Protein AF-A0A7A6VQC2-F1 (afdb_monomer)

InterPro domains:
  IPR006487 Bacteriophage lambda, Tail tip protein L [PF05100] (1-73)
  IPR006487 Bacteriophage lambda, Tail tip protein L [TIGR01600] (1-73)

Mean predicted aligned error: 6.71 Å

Radius of gyration: 14.96 Å; Cα contacts (8 Å, |Δi|>4): 67; chains: 1; bounding box: 36×21×38 Å

Sequence (73 aa):
NEKGEPVTWQGRQYQPYPIQGSGFELNGKGTSTRPTLTVSNLYGMVTGMAEDLQSLVGGTVVRRKVYARFLDA

Structure (mmCIF, N/CA/C/O backbone):
data_AF-A0A7A6VQC2-F1
#
_entry.id   AF-A0A7A6VQC2-F1
#
loop_
_atom_site.group_PDB
_atom_site.id
_atom_site.type_symbol
_atom_site.label_atom_id
_atom_site.label_alt_id
_atom_site.label_comp_id
_atom_site.label_asym_id
_atom_site.label_entity_id
_atom_site.label_seq_id
_atom_site.pdbx_PDB_ins_code
_atom_site.Cartn_x
_atom_site.Cartn_y
_atom_site.Cartn_z
_atom_site.occupancy
_atom_site.B_iso_or_equiv
_atom_site.auth_seq_id
_atom_site.auth_comp_id
_atom_site.auth_asym_id
_atom_site.auth_atom_id
_atom_site.pdbx_PDB_model_num
ATOM 1 N N . ASN A 1 1 ? 3.117 2.847 -10.552 1.00 72.12 1 ASN A N 1
ATOM 2 C CA . ASN A 1 1 ? 4.420 3.430 -10.965 1.00 72.12 1 ASN A CA 1
ATOM 3 C C . ASN A 1 1 ? 4.226 4.942 -11.142 1.00 72.12 1 ASN A C 1
ATOM 5 O O . ASN A 1 1 ? 3.101 5.399 -10.982 1.00 72.12 1 ASN A O 1
ATOM 9 N N . GLU A 1 2 ? 5.265 5.725 -11.442 1.00 74.12 2 GLU A N 1
ATOM 10 C CA . GLU A 1 2 ? 5.130 7.185 -11.674 1.00 74.12 2 GLU A CA 1
ATOM 11 C C . GLU A 1 2 ? 4.273 7.530 -12.906 1.00 74.12 2 GLU A C 1
ATOM 13 O O . GLU A 1 2 ? 3.848 8.666 -13.068 1.00 74.12 2 GLU A O 1
ATOM 18 N N . LYS A 1 3 ? 3.992 6.536 -13.755 1.00 78.69 3 LYS A N 1
ATOM 19 C CA . LYS A 1 3 ? 3.210 6.665 -14.988 1.00 78.69 3 LYS A CA 1
ATOM 20 C C . LYS A 1 3 ? 1.715 6.392 -14.805 1.00 78.69 3 LYS A C 1
ATOM 22 O O . LYS A 1 3 ? 0.951 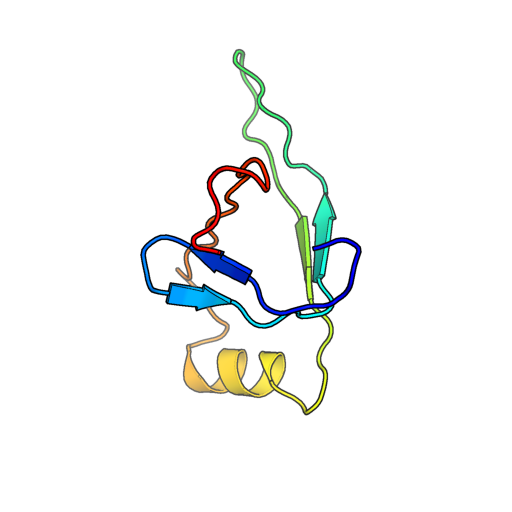6.578 -15.741 1.00 78.69 3 LYS A O 1
ATOM 27 N N . GLY A 1 4 ? 1.294 5.933 -13.623 1.00 80.44 4 GLY A N 1
ATOM 28 C CA . GLY A 1 4 ? -0.092 5.528 -13.387 1.00 80.44 4 GLY A CA 1
ATOM 29 C C . GLY A 1 4 ? -0.534 4.321 -14.222 1.00 80.44 4 GLY A C 1
ATOM 30 O O . GLY A 1 4 ? -1.722 4.169 -14.469 1.00 80.44 4 GLY A O 1
ATOM 31 N N . GLU A 1 5 ? 0.399 3.470 -14.652 1.00 86.62 5 GLU A N 1
ATOM 32 C CA . GLU A 1 5 ? 0.112 2.251 -15.415 1.00 86.62 5 GLU A CA 1
ATOM 33 C C . GLU A 1 5 ? 0.101 1.025 -14.484 1.00 86.62 5 GLU A C 1
ATOM 35 O O . GLU A 1 5 ? 0.801 1.022 -13.455 1.00 86.62 5 GLU A O 1
ATOM 40 N N . PRO A 1 6 ? -0.671 -0.026 -14.819 1.00 88.06 6 PRO A N 1
ATOM 41 C CA . PRO A 1 6 ? -0.604 -1.292 -14.104 1.00 88.06 6 PRO A CA 1
ATOM 42 C C . PRO A 1 6 ? 0.800 -1.889 -14.188 1.00 88.06 6 PRO A C 1
ATOM 44 O O . PRO A 1 6 ? 1.506 -1.733 -15.180 1.00 88.06 6 PRO A O 1
ATOM 47 N N . VAL A 1 7 ? 1.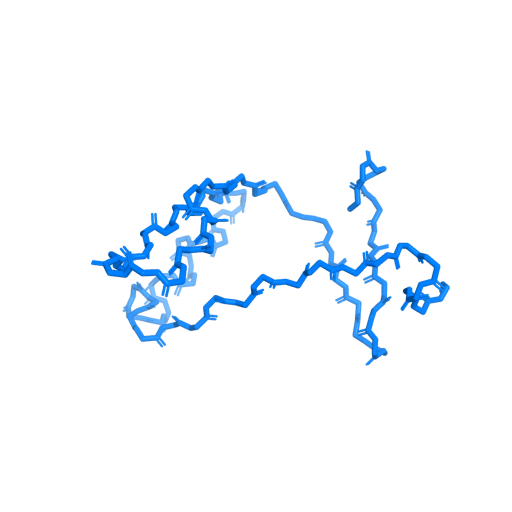206 -2.577 -13.123 1.00 90.69 7 VAL A N 1
ATOM 48 C CA . VAL A 1 7 ? 2.501 -3.265 -13.057 1.00 90.69 7 VAL A CA 1
ATOM 49 C C . VAL A 1 7 ? 2.284 -4.752 -12.835 1.00 90.69 7 VAL A C 1
ATOM 51 O O . VAL A 1 7 ? 1.475 -5.131 -11.989 1.00 90.69 7 VAL A O 1
ATOM 54 N N . THR A 1 8 ? 3.013 -5.594 -13.560 1.00 91.44 8 THR A N 1
ATOM 55 C CA . THR A 1 8 ? 2.991 -7.044 -13.355 1.00 91.44 8 THR A CA 1
ATOM 56 C C . THR A 1 8 ? 4.230 -7.456 -12.569 1.00 91.44 8 THR A C 1
ATOM 58 O O . THR A 1 8 ? 5.351 -7.052 -12.874 1.00 91.44 8 THR A O 1
ATOM 61 N N . TRP A 1 9 ? 4.030 -8.214 -11.495 1.00 90.50 9 TRP A N 1
ATOM 62 C CA . TRP A 1 9 ? 5.121 -8.732 -10.678 1.00 90.50 9 TRP A CA 1
ATOM 63 C C . TRP A 1 9 ? 4.810 -10.148 -10.201 1.00 90.50 9 TRP A C 1
ATOM 65 O O . TRP A 1 9 ? 3.779 -10.384 -9.568 1.00 90.50 9 TRP A O 1
ATOM 75 N N . GLN A 1 10 ? 5.715 -11.077 -10.506 1.00 89.38 10 GLN A N 1
ATOM 76 C CA . GLN A 1 10 ? 5.570 -12.519 -10.303 1.00 89.38 10 GLN A CA 1
ATOM 77 C C . GLN A 1 10 ? 4.262 -13.072 -10.886 1.00 89.38 10 GLN A C 1
ATOM 79 O O . GLN A 1 10 ? 3.543 -13.826 -10.231 1.00 89.38 10 GLN A O 1
ATOM 84 N N . GLY A 1 11 ? 3.915 -12.646 -12.103 1.00 90.44 11 GLY A N 1
ATOM 85 C C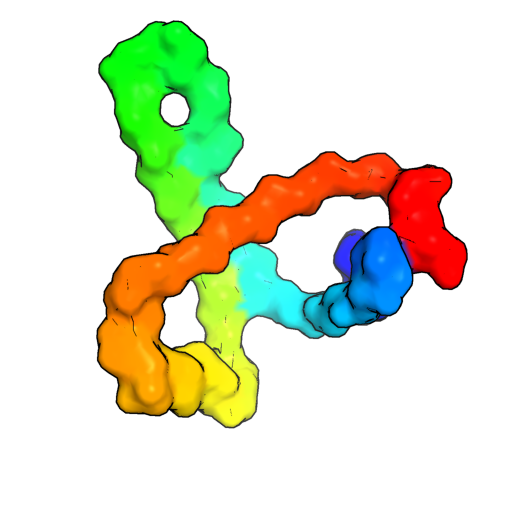A . GLY A 1 11 ? 2.684 -13.064 -12.787 1.00 90.44 11 GLY A CA 1
ATOM 86 C C . GLY A 1 11 ? 1.387 -12.493 -12.197 1.00 90.44 11 GLY A C 1
ATOM 87 O O . GLY A 1 11 ? 0.301 -12.829 -12.667 1.00 90.44 11 GLY A O 1
ATOM 88 N N . ARG A 1 12 ? 1.464 -11.613 -11.189 1.00 90.62 12 ARG A N 1
ATOM 89 C CA . ARG A 1 12 ? 0.306 -10.910 -10.629 1.00 90.62 12 ARG A CA 1
ATOM 90 C C . ARG A 1 12 ? 0.284 -9.463 -11.100 1.00 90.62 12 ARG A C 1
ATOM 92 O O . ARG A 1 12 ? 1.243 -8.723 -10.891 1.00 90.62 12 ARG A O 1
ATOM 99 N N . GLN A 1 13 ? -0.831 -9.049 -11.695 1.00 90.75 13 GLN A N 1
ATOM 100 C CA . GLN A 1 13 ? -1.049 -7.660 -12.084 1.00 90.75 13 GLN A CA 1
ATOM 101 C C . GLN A 1 13 ? -1.517 -6.831 -10.880 1.00 90.75 13 GLN A C 1
ATOM 103 O O . GLN A 1 13 ? -2.415 -7.228 -10.135 1.00 90.75 13 GLN A O 1
ATOM 108 N N . TYR A 1 14 ? -0.918 -5.658 -10.710 1.00 90.00 14 TYR A N 1
ATOM 109 C CA . TYR A 1 14 ? -1.257 -4.672 -9.695 1.00 90.00 14 TYR A CA 1
ATOM 110 C C . TYR A 1 14 ? -1.754 -3.406 -10.384 1.00 90.00 14 TYR A C 1
ATOM 112 O O . TYR A 1 14 ? -1.003 -2.732 -11.095 1.00 90.00 14 TYR A O 1
ATOM 120 N N . GLN A 1 15 ? -3.027 -3.090 -10.164 1.00 89.50 15 GLN A N 1
ATOM 121 C CA . GLN A 1 15 ? -3.643 -1.874 -10.677 1.00 89.50 15 GLN A CA 1
ATOM 122 C C . GLN A 1 15 ? -3.164 -0.656 -9.870 1.00 89.50 15 GLN A C 1
ATOM 124 O O . GLN A 1 15 ? -3.026 -0.746 -8.644 1.00 89.50 15 GLN A O 1
ATOM 129 N N . PRO A 1 16 ? -2.891 0.479 -10.531 1.00 88.69 16 PRO A N 1
ATOM 130 C CA . PRO A 1 16 ? -2.520 1.704 -9.846 1.00 88.69 16 PRO A CA 1
ATOM 131 C C . PRO A 1 16 ? -3.714 2.191 -9.021 1.00 88.69 16 PRO A C 1
ATOM 133 O O . PRO A 1 16 ? -4.826 2.320 -9.526 1.00 88.69 16 PRO A O 1
ATOM 136 N N . TYR A 1 17 ? -3.475 2.473 -7.743 1.00 87.88 17 TYR A N 1
ATOM 137 C CA . TYR A 1 17 ? -4.479 3.045 -6.856 1.00 87.88 17 TYR A CA 1
ATOM 138 C C . TYR A 1 17 ? -3.877 4.235 -6.105 1.00 87.88 17 TYR A C 1
ATOM 140 O O . TYR A 1 17 ? -2.717 4.151 -5.686 1.00 87.88 17 TYR A O 1
ATOM 148 N N . PRO A 1 18 ? -4.619 5.343 -5.932 1.00 88.69 18 PRO A N 1
ATOM 149 C CA . PRO A 1 18 ? -4.143 6.497 -5.182 1.00 88.69 18 PRO A CA 1
ATOM 150 C C . PRO A 1 18 ? -3.961 6.140 -3.704 1.00 88.69 18 PRO A C 1
ATOM 152 O O . PRO A 1 18 ? -4.908 6.088 -2.915 1.00 88.69 18 PRO A O 1
ATOM 155 N N . ILE A 1 19 ? -2.703 5.898 -3.349 1.00 89.62 19 ILE A N 1
ATOM 156 C CA . ILE A 1 19 ? -2.242 5.634 -1.992 1.00 89.62 19 ILE A CA 1
ATOM 157 C C . ILE A 1 19 ? -1.065 6.550 -1.670 1.00 89.62 19 ILE A C 1
ATOM 159 O O . ILE A 1 19 ? -0.216 6.824 -2.517 1.00 89.62 19 ILE A O 1
ATOM 163 N N . GLN A 1 20 ? -0.983 6.982 -0.423 1.00 89.19 20 GLN A N 1
ATOM 164 C CA . GLN A 1 20 ? 0.148 7.705 0.130 1.00 89.19 20 GLN A CA 1
ATOM 165 C C . GLN A 1 20 ? 0.583 7.001 1.402 1.00 89.19 20 GLN A C 1
ATOM 167 O O . GLN A 1 20 ? -0.247 6.573 2.193 1.00 89.19 20 GLN A O 1
ATOM 172 N N . GLY A 1 21 ? 1.885 6.871 1.622 1.00 89.81 21 GLY A N 1
ATOM 173 C CA . GLY A 1 21 ? 2.361 6.241 2.839 1.00 89.81 21 GLY A CA 1
ATOM 174 C C . GLY A 1 21 ? 3.634 6.874 3.378 1.00 89.81 21 GLY A C 1
ATOM 175 O O . GLY A 1 21 ? 4.518 7.267 2.616 1.00 89.81 21 GLY A O 1
ATOM 176 N N . SER A 1 22 ? 3.717 6.955 4.700 1.00 89.50 22 SER A N 1
ATOM 177 C CA . SER A 1 22 ? 4.783 7.600 5.470 1.00 89.50 22 SER A CA 1
ATOM 178 C C . SER A 1 22 ? 5.185 6.729 6.668 1.00 89.50 22 SER A C 1
ATOM 180 O O . SER A 1 22 ? 4.573 5.694 6.923 1.00 89.50 22 SER A O 1
ATOM 182 N N . GLY A 1 23 ? 6.263 7.085 7.375 1.00 85.88 23 GLY A N 1
ATOM 183 C CA . GLY A 1 23 ? 6.696 6.357 8.580 1.00 85.88 23 GLY A CA 1
ATOM 184 C C . GLY A 1 23 ? 7.293 4.963 8.327 1.00 85.88 23 GLY A C 1
ATOM 185 O O . GLY A 1 23 ? 7.401 4.154 9.243 1.00 85.88 23 GLY A O 1
ATOM 186 N N . PHE A 1 24 ? 7.689 4.657 7.086 1.00 83.00 24 PHE A N 1
ATOM 187 C CA . PHE A 1 24 ? 8.409 3.425 6.737 1.00 83.00 24 PHE A CA 1
ATOM 188 C C . PHE A 1 24 ? 9.920 3.574 6.959 1.00 83.00 24 PHE A C 1
ATOM 190 O O . PHE A 1 24 ? 10.710 3.473 6.016 1.00 83.00 24 PHE A O 1
ATOM 197 N N . GLU A 1 25 ? 10.318 3.861 8.187 1.00 81.38 25 GLU A N 1
ATOM 198 C CA . GLU A 1 25 ? 11.721 3.885 8.600 1.00 81.38 25 GLU A CA 1
ATOM 199 C C . GLU A 1 25 ? 12.162 2.484 9.057 1.00 81.38 25 GLU A C 1
ATOM 201 O O . GLU A 1 25 ? 11.411 1.737 9.688 1.00 81.38 25 GLU A O 1
ATOM 206 N N . LEU A 1 26 ? 13.387 2.094 8.713 1.00 69.69 26 LEU A N 1
ATOM 207 C CA . LEU A 1 26 ? 13.992 0.839 9.160 1.00 69.69 26 LEU A CA 1
ATOM 208 C C . LEU A 1 26 ? 15.030 1.174 10.232 1.00 69.69 26 LEU A C 1
ATOM 210 O O . LEU A 1 26 ? 16.193 1.410 9.914 1.00 69.69 26 LEU A O 1
ATOM 214 N N . ASN A 1 27 ? 14.610 1.218 11.497 1.00 65.19 27 ASN A N 1
ATOM 215 C CA . ASN A 1 27 ? 15.523 1.443 12.618 1.00 65.19 27 ASN A CA 1
ATOM 216 C C . ASN A 1 27 ? 16.018 0.103 13.179 1.00 65.19 27 ASN A C 1
ATOM 218 O O . ASN A 1 27 ? 15.260 -0.654 13.775 1.00 65.19 27 ASN A O 1
ATOM 222 N N . GLY A 1 28 ? 17.315 -0.180 13.015 1.00 65.00 28 GLY A N 1
ATOM 223 C CA . GLY A 1 28 ? 17.965 -1.400 13.521 1.00 65.00 28 GLY A CA 1
ATOM 224 C C . GLY A 1 28 ? 18.249 -1.405 15.031 1.00 65.00 28 GLY A C 1
ATOM 225 O O . GLY A 1 28 ? 18.741 -2.397 15.560 1.00 65.00 28 GLY A O 1
ATOM 226 N N . LYS A 1 29 ? 17.963 -0.302 15.733 1.00 67.81 29 LYS A N 1
ATOM 227 C CA . LYS A 1 29 ? 18.145 -0.152 17.182 1.00 67.81 29 LYS A CA 1
ATOM 228 C C . LYS A 1 29 ? 16.944 0.582 17.792 1.00 67.81 29 LYS A C 1
ATOM 230 O O . LYS A 1 29 ? 16.946 1.800 17.897 1.00 67.81 29 LYS A O 1
ATOM 235 N N . GLY A 1 30 ? 15.933 -0.173 18.221 1.00 62.03 30 GLY A N 1
ATOM 236 C CA . GLY A 1 30 ? 15.215 0.158 19.458 1.00 62.03 30 GLY A CA 1
ATOM 237 C C . GLY A 1 30 ? 13.899 0.940 19.413 1.00 62.03 30 GLY A C 1
ATOM 238 O O . GLY A 1 30 ? 13.391 1.227 20.492 1.00 62.03 30 GLY A O 1
ATOM 239 N N . THR A 1 31 ? 13.279 1.232 18.264 1.00 61.69 31 THR A N 1
ATOM 240 C CA . THR A 1 31 ? 11.872 1.689 18.249 1.00 61.69 31 THR A CA 1
ATOM 241 C C . THR A 1 31 ? 11.078 1.050 17.115 1.00 61.69 31 THR A C 1
ATOM 243 O O . THR A 1 31 ? 11.514 1.019 15.966 1.00 61.69 31 THR A O 1
ATOM 246 N N . SER A 1 32 ? 9.902 0.509 17.453 1.00 69.38 32 SER A N 1
ATOM 247 C CA . SER A 1 32 ? 8.956 -0.034 16.476 1.00 69.38 32 SER A CA 1
ATOM 248 C C . SER A 1 32 ? 8.487 1.092 15.565 1.00 69.38 32 SER A C 1
ATOM 250 O O . SER A 1 32 ? 7.833 2.029 16.029 1.00 69.38 32 SER A O 1
ATOM 252 N N . THR A 1 33 ? 8.783 1.005 14.272 1.00 71.62 33 THR A N 1
ATOM 253 C CA . THR A 1 33 ? 8.269 1.973 13.311 1.00 71.62 33 THR A CA 1
ATOM 254 C C . THR A 1 33 ? 6.757 1.859 13.185 1.00 71.62 33 THR A C 1
ATOM 256 O O . THR A 1 33 ? 6.208 0.757 13.153 1.00 71.62 33 THR A O 1
ATOM 259 N N . ARG A 1 34 ? 6.074 3.005 13.117 1.00 84.62 34 ARG A N 1
ATOM 260 C CA . ARG A 1 34 ? 4.623 3.092 12.916 1.00 84.62 34 ARG A CA 1
ATOM 261 C C . ARG A 1 34 ? 4.353 3.686 11.536 1.00 84.62 34 ARG A C 1
ATOM 263 O O . ARG A 1 34 ? 4.235 4.905 11.422 1.00 84.62 34 ARG A O 1
ATOM 270 N N . PRO A 1 35 ? 4.312 2.858 10.482 1.00 88.19 35 PRO A N 1
ATOM 271 C CA . PRO A 1 35 ? 3.964 3.351 9.166 1.00 88.19 35 PRO A CA 1
ATOM 272 C C . PRO A 1 35 ? 2.494 3.773 9.132 1.00 88.19 35 PRO A C 1
ATOM 274 O O . PRO A 1 35 ? 1.631 3.103 9.699 1.00 88.19 35 PRO A O 1
ATOM 277 N N . THR A 1 36 ? 2.216 4.851 8.409 1.00 90.25 36 THR A N 1
ATOM 278 C CA . THR A 1 36 ? 0.857 5.307 8.107 1.00 90.25 36 THR A CA 1
ATOM 279 C C . THR A 1 36 ? 0.614 5.122 6.618 1.00 90.25 36 THR A C 1
ATOM 281 O 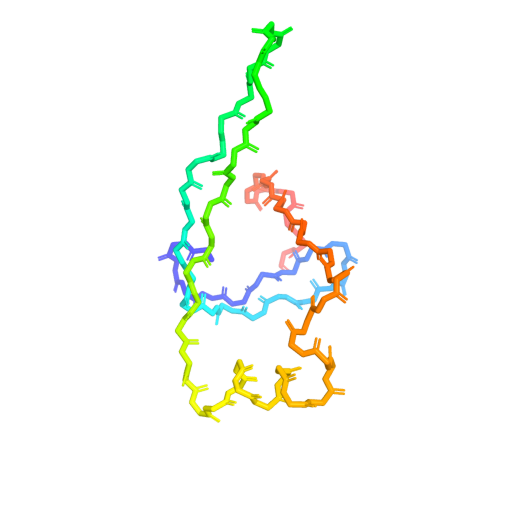O . THR A 1 36 ? 1.444 5.521 5.800 1.00 90.25 36 THR A O 1
ATOM 284 N N . LEU A 1 37 ? -0.521 4.520 6.259 1.00 90.06 37 LEU A N 1
ATOM 285 C CA . LEU A 1 37 ? -0.977 4.377 4.880 1.00 90.06 37 LEU A CA 1
ATOM 286 C C . LEU A 1 37 ? -2.321 5.091 4.726 1.00 90.06 37 LEU A C 1
ATOM 288 O O . LEU A 1 37 ? -3.315 4.691 5.324 1.00 90.06 37 LEU A O 1
ATOM 292 N N . THR A 1 38 ? -2.341 6.126 3.900 1.00 90.88 38 THR A N 1
ATOM 293 C CA . THR A 1 38 ? -3.540 6.841 3.477 1.00 90.88 38 THR A CA 1
ATOM 294 C C . THR A 1 38 ? -3.959 6.307 2.117 1.00 90.88 38 THR A C 1
ATOM 296 O O . THR A 1 38 ? -3.182 6.322 1.163 1.00 90.88 38 THR A O 1
ATOM 299 N N . VAL A 1 39 ? -5.192 5.835 2.016 1.00 90.19 39 VAL A N 1
ATOM 300 C CA . VAL A 1 39 ? -5.766 5.278 0.789 1.00 90.19 39 VAL A CA 1
ATOM 301 C C . VAL A 1 39 ? -6.966 6.137 0.424 1.00 90.19 39 VAL A C 1
ATOM 303 O O . VAL A 1 39 ? -7.758 6.486 1.299 1.00 90.19 39 VAL A O 1
ATOM 306 N N . SER A 1 40 ? -7.097 6.523 -0.844 1.00 91.94 40 SER A N 1
ATOM 307 C CA . SER A 1 40 ? -8.311 7.218 -1.281 1.00 91.94 40 SER A CA 1
ATOM 308 C C . SER A 1 40 ? -9.519 6.287 -1.162 1.00 91.94 40 SER A C 1
ATOM 310 O O . SER A 1 40 ? -9.396 5.098 -1.416 1.00 91.94 40 SER A O 1
ATOM 312 N N . ASN A 1 41 ? -10.698 6.799 -0.820 1.00 90.12 41 ASN A N 1
ATOM 313 C CA . ASN A 1 41 ? -11.921 5.991 -0.811 1.00 90.12 41 ASN A CA 1
ATOM 314 C C . ASN A 1 41 ? -12.709 6.166 -2.118 1.00 90.12 41 ASN A C 1
ATOM 316 O O . ASN A 1 41 ? -13.894 6.506 -2.105 1.00 90.12 41 ASN A O 1
ATOM 320 N N . LEU A 1 42 ? -12.042 5.996 -3.265 1.00 86.56 42 LEU A N 1
ATOM 321 C CA . LEU A 1 42 ? -12.718 6.088 -4.558 1.00 86.56 42 LEU A CA 1
ATOM 322 C C . LEU A 1 42 ? -13.735 4.954 -4.681 1.00 86.56 42 LEU A C 1
ATOM 324 O O . LEU A 1 42 ? -13.425 3.798 -4.386 1.00 86.56 42 LEU A O 1
ATOM 328 N N . TYR A 1 43 ? -14.943 5.304 -5.122 1.00 82.44 43 TYR A N 1
ATOM 329 C CA . TYR A 1 43 ? -16.054 4.370 -5.329 1.00 82.44 43 TYR A CA 1
ATOM 330 C C . TYR A 1 43 ? -16.470 3.579 -4.074 1.00 82.44 43 TYR A C 1
ATOM 332 O O . TYR A 1 43 ? -17.098 2.534 -4.193 1.00 82.44 43 TYR A O 1
ATOM 340 N N . GLY A 1 44 ? -16.119 4.053 -2.871 1.00 85.06 44 GLY A N 1
ATOM 341 C CA . GLY A 1 44 ? -16.476 3.387 -1.613 1.00 85.06 44 GLY A CA 1
ATOM 342 C C . GLY A 1 44 ? -15.723 2.079 -1.343 1.00 85.06 44 GLY A C 1
ATOM 343 O O . GLY A 1 44 ? -16.126 1.328 -0.459 1.00 85.06 44 GLY A O 1
ATOM 344 N N . MET A 1 45 ? -14.638 1.798 -2.075 1.00 87.00 45 MET A N 1
ATOM 345 C CA . MET A 1 45 ? -13.897 0.535 -1.973 1.00 87.00 45 MET A CA 1
ATOM 346 C C . MET A 1 45 ? -13.407 0.248 -0.546 1.00 87.00 45 MET A C 1
ATOM 348 O O . MET A 1 45 ? -13.592 -0.857 -0.046 1.00 87.00 45 MET A O 1
ATOM 352 N N . VAL A 1 46 ? -12.800 1.234 0.125 1.00 85.75 46 VAL A N 1
ATOM 353 C CA . VAL A 1 46 ? -12.251 1.048 1.480 1.00 85.75 46 VAL A CA 1
ATOM 354 C C . VAL A 1 46 ? -13.376 0.849 2.489 1.00 85.75 46 VAL A C 1
ATOM 356 O O . VAL A 1 46 ? -13.250 0.015 3.380 1.00 85.75 46 VAL A O 1
ATOM 359 N N . THR A 1 47 ? -14.486 1.573 2.327 1.00 87.94 47 THR A N 1
ATOM 360 C CA . THR A 1 47 ? -15.675 1.397 3.168 1.00 87.94 47 THR A CA 1
ATOM 361 C C . THR A 1 47 ? -16.249 -0.007 3.021 1.00 87.94 47 THR A C 1
ATOM 363 O O . THR A 1 47 ? -16.430 -0.669 4.032 1.00 87.94 47 THR A O 1
ATOM 366 N N . GLY A 1 48 ? -16.455 -0.497 1.794 1.00 87.31 48 GLY A N 1
AT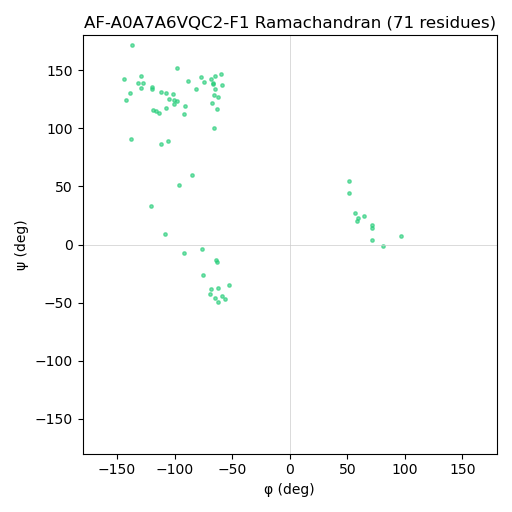OM 367 C CA . GLY A 1 48 ? -16.956 -1.858 1.572 1.00 87.31 48 GLY A CA 1
ATOM 368 C C . GLY A 1 48 ? -16.039 -2.917 2.185 1.00 87.31 48 GLY A C 1
ATOM 369 O O . GLY A 1 48 ? -16.492 -3.790 2.911 1.00 87.31 48 GLY A O 1
ATOM 370 N N . MET A 1 49 ? -14.723 -2.775 2.000 1.00 86.00 49 MET A N 1
ATOM 371 C CA . MET A 1 49 ? -13.752 -3.679 2.622 1.00 86.00 49 MET A CA 1
ATOM 372 C C . MET A 1 49 ? -13.779 -3.625 4.156 1.00 86.00 49 MET A C 1
ATOM 374 O O . MET A 1 49 ? -13.586 -4.652 4.797 1.00 86.00 49 MET A O 1
ATOM 378 N N . ALA A 1 50 ? -13.982 -2.451 4.756 1.00 87.81 50 ALA A N 1
ATOM 379 C CA . ALA A 1 50 ? -14.085 -2.317 6.205 1.00 87.81 50 ALA A CA 1
ATOM 380 C C . ALA A 1 50 ? -15.372 -2.961 6.747 1.00 87.81 50 ALA A C 1
ATOM 382 O O . ALA A 1 50 ? -15.306 -3.668 7.749 1.00 87.81 50 ALA A O 1
ATOM 383 N N . GLU A 1 51 ? -16.505 -2.773 6.072 1.00 89.31 51 GLU A N 1
ATOM 384 C CA . GLU A 1 51 ? -17.786 -3.383 6.451 1.00 89.31 51 GLU A CA 1
ATOM 385 C C . GLU A 1 51 ? -17.731 -4.916 6.335 1.00 89.31 51 GLU A C 1
AT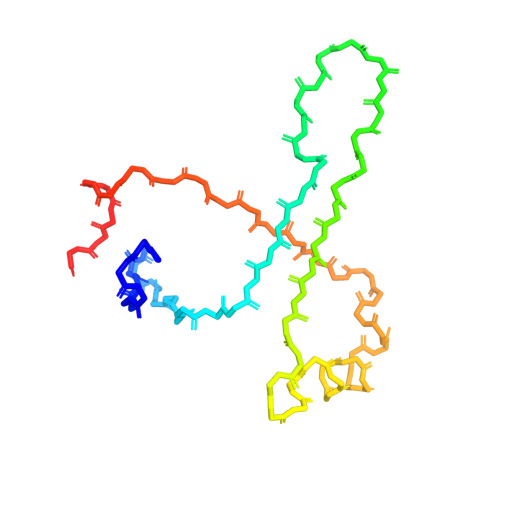OM 387 O O . GLU A 1 51 ? -18.102 -5.624 7.270 1.00 89.31 51 GLU A O 1
ATOM 392 N N . ASP A 1 52 ? -17.185 -5.435 5.231 1.00 85.50 52 ASP A N 1
ATOM 393 C CA . ASP A 1 52 ? -17.156 -6.875 4.949 1.00 85.50 52 ASP A CA 1
ATOM 394 C C . ASP A 1 52 ? -16.109 -7.637 5.781 1.00 85.50 52 ASP A C 1
ATOM 396 O O . ASP A 1 52 ? -16.246 -8.839 6.014 1.00 85.50 52 ASP A O 1
ATOM 400 N N . LEU A 1 53 ? -15.036 -6.964 6.219 1.00 81.94 53 LEU A N 1
ATOM 401 C CA . LEU A 1 53 ? -13.858 -7.601 6.827 1.00 81.94 53 LEU A CA 1
ATOM 402 C C . LEU A 1 53 ? -13.575 -7.113 8.253 1.00 81.9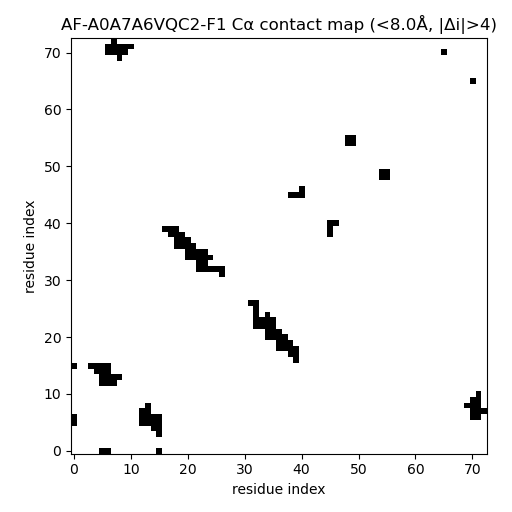4 53 LEU A C 1
ATOM 404 O O . LEU A 1 53 ? -12.412 -7.025 8.653 1.00 81.94 53 LEU A O 1
ATOM 408 N N . GLN A 1 54 ? -14.618 -6.783 9.020 1.00 83.25 54 GLN A N 1
ATOM 409 C CA . GLN A 1 54 ? -14.509 -6.380 10.429 1.00 83.25 54 GLN A CA 1
ATOM 410 C C . GLN A 1 54 ? -13.476 -5.256 10.633 1.00 83.25 54 GLN A C 1
ATOM 412 O O . GLN A 1 54 ? -12.510 -5.378 11.391 1.00 83.25 54 GLN A O 1
ATOM 417 N N . SER A 1 55 ? -13.643 -4.165 9.892 1.00 84.56 55 SER A N 1
ATOM 418 C CA . SER A 1 55 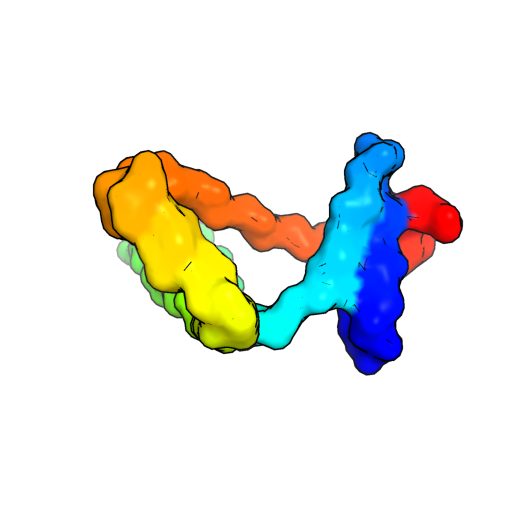? -12.752 -3.000 9.874 1.00 84.56 55 SER A CA 1
ATOM 419 C C . SER A 1 55 ? -11.296 -3.326 9.519 1.00 84.56 55 SER A C 1
ATOM 421 O O . SER A 1 55 ? -10.385 -2.611 9.938 1.00 84.56 55 SER A O 1
ATOM 423 N N . LEU A 1 56 ? -11.062 -4.403 8.755 1.00 85.75 56 LEU A N 1
ATOM 424 C CA . LEU A 1 56 ? -9.734 -4.885 8.352 1.00 85.75 56 LEU A CA 1
ATOM 425 C C . LEU A 1 56 ? -8.822 -5.243 9.539 1.00 85.75 56 LEU A C 1
ATOM 427 O O . LEU A 1 56 ? -7.593 -5.252 9.409 1.00 85.75 56 LEU A O 1
ATOM 431 N N . VAL A 1 57 ? -9.401 -5.544 10.706 1.00 88.19 57 VAL A N 1
ATOM 432 C CA . VAL A 1 57 ? -8.637 -5.934 11.895 1.00 88.19 57 VAL A CA 1
ATOM 433 C C . VAL A 1 57 ? -7.873 -7.229 11.609 1.00 88.19 57 VAL A C 1
ATOM 435 O O . VAL A 1 57 ? -8.437 -8.221 11.160 1.00 88.19 57 VAL A O 1
ATOM 438 N N . GLY A 1 58 ? -6.559 -7.215 11.850 1.00 86.50 58 GLY A N 1
ATOM 439 C CA . GLY A 1 58 ? -5.667 -8.334 11.519 1.00 86.50 58 GLY A CA 1
ATOM 440 C C . GLY A 1 58 ? -5.229 -8.388 10.048 1.00 86.50 58 GLY A C 1
ATOM 441 O O . GLY A 1 58 ? -4.428 -9.248 9.681 1.00 86.50 58 GLY A O 1
ATOM 442 N N . GLY A 1 59 ? -5.694 -7.458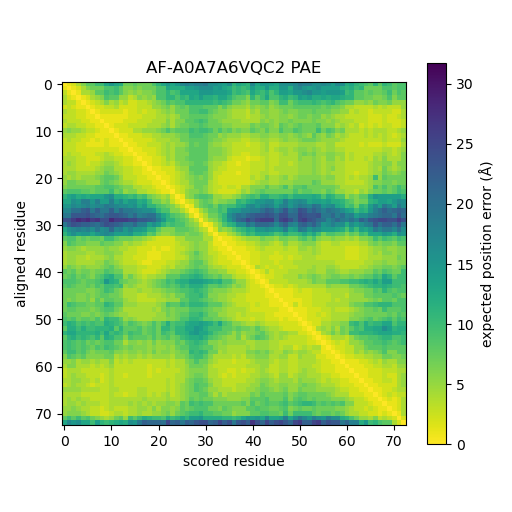 9.206 1.00 86.81 59 GLY A N 1
ATOM 443 C CA . GLY A 1 59 ? -5.238 -7.318 7.827 1.00 86.81 59 GLY A CA 1
ATOM 444 C C . GLY A 1 59 ? -3.731 -7.060 7.743 1.00 86.81 59 GLY A C 1
ATOM 445 O O . GLY A 1 59 ? -3.168 -6.268 8.498 1.00 86.81 59 GLY A O 1
ATOM 446 N N . THR A 1 60 ? -3.059 -7.727 6.804 1.00 87.38 60 THR A N 1
ATOM 447 C CA . THR A 1 60 ? -1.612 -7.574 6.595 1.00 87.38 60 THR A CA 1
ATOM 448 C C . THR A 1 60 ? -1.333 -6.656 5.412 1.00 87.38 60 THR A C 1
ATOM 450 O O . THR A 1 60 ? -1.752 -6.928 4.288 1.00 87.38 60 THR A O 1
ATOM 453 N N . VAL A 1 61 ? -0.561 -5.594 5.645 1.00 86.94 61 VAL A N 1
ATOM 454 C CA . VAL A 1 61 ? -0.088 -4.687 4.592 1.00 86.94 61 VAL A CA 1
ATOM 455 C C . VAL A 1 61 ? 1.356 -5.029 4.241 1.00 86.94 61 VAL A C 1
ATOM 457 O O . VAL A 1 61 ? 2.247 -4.952 5.083 1.00 86.94 61 VAL A O 1
ATOM 460 N N . VAL A 1 62 ? 1.606 -5.367 2.974 1.00 89.50 62 VAL A N 1
ATOM 461 C CA . VAL A 1 62 ? 2.953 -5.675 2.473 1.00 89.50 62 VAL A CA 1
ATOM 462 C C . VAL A 1 62 ? 3.389 -4.607 1.480 1.00 89.50 62 VAL A C 1
ATOM 464 O O . VAL A 1 62 ? 2.859 -4.513 0.375 1.00 89.50 62 VAL A O 1
ATOM 467 N N . ARG A 1 63 ? 4.409 -3.823 1.844 1.00 88.50 63 ARG A N 1
ATOM 468 C CA . ARG A 1 63 ? 5.059 -2.881 0.926 1.00 88.50 63 ARG A CA 1
ATOM 469 C C . ARG A 1 63 ? 6.231 -3.562 0.224 1.00 88.50 63 ARG A C 1
ATOM 471 O O . ARG A 1 63 ? 7.206 -3.934 0.871 1.00 88.50 63 ARG A O 1
ATOM 478 N N . ARG A 1 64 ? 6.182 -3.647 -1.107 1.00 88.75 64 ARG A N 1
ATOM 479 C CA . ARG A 1 64 ? 7.297 -4.130 -1.937 1.00 88.75 64 ARG A CA 1
ATOM 480 C C . ARG A 1 64 ? 7.935 -2.965 -2.686 1.00 88.75 64 ARG A C 1
ATOM 482 O O . ARG A 1 64 ? 7.238 -2.171 -3.310 1.00 88.75 64 ARG A O 1
ATOM 489 N N . LYS A 1 65 ? 9.262 -2.860 -2.616 1.00 88.06 65 LYS A N 1
ATOM 490 C CA . LYS A 1 65 ? 10.058 -1.983 -3.480 1.00 88.06 65 LYS A CA 1
ATOM 491 C C . LYS A 1 65 ? 10.797 -2.875 -4.465 1.00 88.06 65 LYS A C 1
ATOM 493 O O . LYS A 1 65 ? 11.594 -3.707 -4.047 1.00 88.06 65 LYS A O 1
ATOM 498 N N . VAL A 1 66 ? 10.504 -2.719 -5.747 1.00 88.62 66 VAL A N 1
ATOM 499 C CA . VAL A 1 66 ? 11.092 -3.517 -6.825 1.00 88.62 66 VAL A CA 1
ATOM 500 C C . VAL A 1 66 ? 11.609 -2.547 -7.878 1.00 88.62 66 VAL A C 1
ATOM 502 O O . VAL A 1 66 ? 10.930 -1.574 -8.204 1.00 88.62 66 VAL A O 1
ATOM 505 N N . TYR A 1 67 ? 12.823 -2.775 -8.380 1.00 88.31 67 TYR A N 1
ATOM 506 C CA . TYR A 1 67 ? 13.327 -1.995 -9.508 1.00 88.31 67 TYR A CA 1
ATOM 507 C C . TYR A 1 67 ? 12.506 -2.313 -10.754 1.00 88.31 67 TYR A C 1
ATOM 509 O O . TYR A 1 67 ? 12.236 -3.481 -11.016 1.00 88.31 67 TYR A O 1
ATOM 517 N N . ALA A 1 68 ? 12.182 -1.296 -11.555 1.00 86.44 68 ALA A N 1
ATOM 518 C CA . ALA A 1 68 ? 11.339 -1.458 -12.742 1.00 86.44 68 ALA A CA 1
ATOM 519 C C . ALA A 1 68 ? 11.830 -2.561 -13.700 1.00 86.44 68 ALA A C 1
ATOM 521 O O . ALA A 1 68 ? 11.019 -3.290 -14.248 1.00 86.44 68 ALA A O 1
ATOM 522 N N . ARG A 1 69 ? 13.152 -2.753 -13.826 1.00 86.81 69 ARG A N 1
ATOM 523 C CA . ARG A 1 69 ? 13.767 -3.817 -14.647 1.00 86.81 69 ARG A CA 1
ATOM 524 C C . ARG A 1 69 ? 13.455 -5.258 -14.211 1.00 86.81 69 ARG A C 1
ATOM 526 O O . ARG A 1 69 ? 13.777 -6.178 -14.946 1.00 86.81 69 ARG A O 1
ATOM 533 N N . PHE A 1 70 ? 12.938 -5.452 -12.997 1.00 87.19 70 PHE A N 1
ATOM 534 C CA . PHE A 1 70 ? 12.561 -6.760 -12.443 1.00 87.19 70 PHE A CA 1
ATOM 535 C C . PHE A 1 70 ? 11.040 -6.940 -12.358 1.00 87.19 70 PHE A C 1
ATOM 537 O O . PHE A 1 70 ? 10.571 -7.869 -11.703 1.00 87.19 70 PHE A O 1
ATOM 544 N N . LEU A 1 71 ? 10.269 -6.018 -12.937 1.00 86.75 71 LEU A N 1
ATOM 545 C CA . LEU A 1 71 ? 8.853 -6.248 -13.187 1.00 86.75 71 LEU A CA 1
ATOM 546 C C . LEU A 1 71 ? 8.733 -7.155 -14.412 1.00 86.75 71 LEU A C 1
ATOM 548 O O . LEU A 1 71 ? 9.548 -7.055 -15.332 1.00 86.75 71 LEU A O 1
ATOM 552 N N . ASP A 1 72 ? 7.746 -8.045 -14.395 1.00 77.69 72 ASP A N 1
ATOM 553 C CA . ASP A 1 72 ? 7.411 -8.822 -15.583 1.00 77.69 72 ASP A CA 1
ATOM 554 C C . ASP A 1 72 ? 6.847 -7.816 -16.591 1.00 77.69 72 ASP A C 1
ATOM 556 O O . ASP A 1 72 ? 5.945 -7.052 -16.238 1.00 77.69 72 ASP A O 1
ATOM 560 N N . ALA A 1 73 ? 7.488 -7.735 -17.758 1.00 63.75 73 ALA A N 1
ATOM 561 C CA . ALA A 1 73 ? 7.301 -6.678 -18.754 1.00 63.75 73 ALA A CA 1
ATOM 562 C C . ALA A 1 73 ? 5.829 -6.370 -19.079 1.00 63.75 73 ALA A C 1
ATOM 564 O O . ALA A 1 73 ? 5.011 -7.319 -19.134 1.00 63.75 73 ALA A O 1
#

Foldseek 3Di:
DVVQQWFAAPNDIDHDFDKDKDQPDDDPDDDDTDIDIDGDCPPNVQVVCCVVCVHCVVPDDDDDDDDSVNIPD

pLDDT: mean 84.36, std 7.79, range [61.69, 91.94]

Solvent-accessible surface area (backbone atoms only — not comparable to full-atom values): 4947 Å² total; per-residue (Å²): 94,100,80,66,46,68,45,34,48,94,92,41,78,43,74,62,71,74,62,49,73,47,51,81,62,88,61,95,76,89,59,87,64,68,60,46,77,50,65,65,62,66,94,45,51,55,57,52,48,26,70,77,44,68,66,46,69,90,64,84,87,84,90,83,89,75,62,75,91,75,38,52,128

Secondary structure (DSSP, 8-state):
-TT---EEETTEEE----EEEE-----SSS-----EEEE--GGGHHHHHHHHTGGGTTPPP------GGGSB-

Organism: Escherichia coli (NCBI:txid562)